Protein AF-A0A432SF28-F1 (afdb_monomer_lite)

Sequence (81 aa):
MTLKLAKQTKTAKQKTITLEEMEKELAKNNGQKIFYFDHDNPHKDMKAVIEHFEDEGYSVYFKEVRFGLDENDYLYEVHIL

Secondary structure (DSSP, 8-state):
-EEEBPPSSTTS---EEEHHHHHHHHHHTTT-EEEEEETTS-HHHHHHHHHHHHHTT--EEEEEEE-SSSTT-EEEEEEE-

Foldseek 3Di:
DWFWFDDPDPPDDTDIDDLVRVVVVCVVVVFKDKTKGAPPDDVVVVVVSCVVLVVVVWDWDWDWAADDPDPRRIIIIIITD

pLDDT: mean 83.64, std 6.26, range [61.91, 90.06]

Radius of gyration: 12.63 Å; chains: 1; bounding box: 35×24×29 Å

Structure (mmCIF, N/CA/C/O backbone):
data_AF-A0A432SF28-F1
#
_entry.id   AF-A0A432SF28-F1
#
loop_
_atom_site.group_PDB
_atom_site.id
_atom_site.type_symbol
_atom_site.label_atom_id
_atom_site.label_alt_id
_atom_site.label_comp_id
_atom_site.label_asym_id
_atom_site.label_entity_id
_atom_site.label_seq_id
_atom_site.pdbx_PDB_ins_code
_atom_site.Cartn_x
_atom_site.Cartn_y
_atom_site.Cartn_z
_atom_site.occupancy
_atom_site.B_iso_or_equiv
_atom_site.auth_seq_id
_atom_site.auth_comp_id
_atom_site.auth_asym_id
_atom_site.auth_atom_id
_atom_site.pdbx_PDB_model_num
ATOM 1 N N . MET A 1 1 ? 0.395 -6.312 10.561 1.00 67.19 1 MET A N 1
ATOM 2 C CA . MET A 1 1 ? 1.426 -6.453 9.507 1.00 67.19 1 MET A CA 1
ATOM 3 C C . MET A 1 1 ? 2.072 -5.090 9.300 1.00 67.19 1 MET A C 1
ATOM 5 O O . MET A 1 1 ? 1.389 -4.089 9.492 1.00 67.19 1 MET A O 1
ATOM 9 N N . THR A 1 2 ? 3.368 -5.039 8.996 1.00 79.06 2 THR A N 1
ATOM 10 C CA . THR A 1 2 ? 4.110 -3.786 8.765 1.00 79.06 2 THR A CA 1
ATOM 11 C C . THR A 1 2 ? 4.604 -3.759 7.328 1.00 79.06 2 THR A C 1
ATOM 13 O O . THR A 1 2 ? 5.420 -4.598 6.950 1.00 79.06 2 THR A O 1
ATOM 16 N N . LEU A 1 3 ? 4.125 -2.797 6.548 1.00 84.62 3 LEU A N 1
ATOM 17 C CA . LEU A 1 3 ? 4.407 -2.676 5.123 1.00 84.62 3 LEU A CA 1
ATOM 18 C C . LEU A 1 3 ? 5.462 -1.607 4.880 1.00 84.62 3 LEU A C 1
ATOM 20 O O . LEU A 1 3 ? 5.424 -0.535 5.479 1.00 84.62 3 LEU A O 1
ATOM 24 N N . LYS A 1 4 ? 6.408 -1.880 3.987 1.00 85.75 4 LYS A N 1
ATOM 25 C CA . LYS A 1 4 ? 7.483 -0.964 3.600 1.00 85.75 4 LYS A CA 1
ATOM 26 C C . LYS A 1 4 ? 6.995 -0.019 2.505 1.00 85.75 4 LYS A C 1
ATOM 28 O O . LYS A 1 4 ? 6.711 -0.451 1.393 1.00 85.75 4 LYS A O 1
ATOM 33 N N . LEU A 1 5 ? 6.933 1.275 2.793 1.00 86.12 5 LEU A N 1
ATOM 34 C CA . LEU A 1 5 ? 6.630 2.286 1.781 1.00 86.12 5 LEU A CA 1
ATOM 35 C C . LEU A 1 5 ? 7.832 2.505 0.858 1.00 86.12 5 LEU A C 1
ATOM 37 O O . LEU A 1 5 ? 8.979 2.480 1.306 1.00 86.12 5 LEU A O 1
ATOM 41 N N . ALA A 1 6 ? 7.577 2.768 -0.417 1.00 83.62 6 ALA A N 1
ATOM 42 C CA . ALA A 1 6 ? 8.618 3.082 -1.381 1.00 83.62 6 ALA A CA 1
ATOM 43 C C . ALA A 1 6 ? 9.394 4.340 -0.948 1.00 83.62 6 ALA A C 1
ATOM 45 O O . ALA A 1 6 ? 8.826 5.334 -0.476 1.00 83.62 6 ALA A O 1
ATOM 46 N N . LYS A 1 7 ? 10.720 4.310 -1.097 1.00 80.50 7 LYS A N 1
ATOM 47 C CA . LYS A 1 7 ? 11.571 5.464 -0.784 1.00 80.50 7 LYS A CA 1
ATOM 48 C C . LYS A 1 7 ? 11.470 6.497 -1.902 1.00 80.50 7 LYS A C 1
ATOM 50 O O . LYS A 1 7 ? 11.770 6.200 -3.050 1.00 80.50 7 LYS A O 1
ATOM 55 N N . GLN A 1 8 ? 11.145 7.741 -1.554 1.00 71.50 8 GLN A N 1
ATOM 56 C CA . GLN A 1 8 ? 11.128 8.844 -2.526 1.00 71.50 8 GLN A CA 1
ATOM 57 C C . GLN A 1 8 ? 12.534 9.291 -2.960 1.00 71.50 8 GLN A C 1
ATOM 59 O O . GLN A 1 8 ? 12.696 9.882 -4.022 1.00 71.50 8 GLN A O 1
ATOM 64 N N . THR A 1 9 ? 13.564 9.027 -2.150 1.00 65.38 9 THR A N 1
ATOM 65 C CA . THR A 1 9 ? 14.963 9.342 -2.473 1.00 65.38 9 THR A CA 1
ATOM 66 C C . THR A 1 9 ? 15.899 8.262 -1.932 1.00 65.38 9 THR A C 1
ATOM 68 O O . THR A 1 9 ? 15.599 7.621 -0.924 1.00 65.38 9 THR A O 1
ATOM 71 N N . LYS A 1 10 ? 17.071 8.075 -2.562 1.00 61.91 10 LYS A N 1
ATOM 72 C CA . LYS A 1 10 ? 18.080 7.079 -2.134 1.00 61.91 10 LYS A CA 1
ATOM 73 C C . LYS A 1 10 ? 18.553 7.273 -0.684 1.00 61.91 10 LYS A C 1
ATOM 75 O O . LYS A 1 10 ? 18.947 6.311 -0.035 1.00 61.91 10 LYS A O 1
ATOM 80 N N . THR A 1 11 ? 18.476 8.500 -0.171 1.00 65.00 11 THR A N 1
ATOM 81 C CA . THR A 1 11 ? 18.878 8.878 1.194 1.00 65.00 11 THR A CA 1
ATOM 82 C C . THR A 1 11 ? 17.722 8.840 2.200 1.00 65.00 11 THR A C 1
ATOM 84 O O . THR A 1 11 ? 17.949 9.004 3.399 1.00 65.00 11 THR A O 1
ATOM 87 N N . ALA A 1 12 ? 16.477 8.650 1.747 1.00 72.69 12 ALA A N 1
ATOM 88 C CA . ALA A 1 12 ? 15.325 8.586 2.635 1.00 72.69 12 ALA A CA 1
ATOM 89 C C . ALA A 1 12 ? 15.352 7.300 3.469 1.00 72.69 12 ALA A C 1
ATOM 91 O O . ALA A 1 12 ? 15.592 6.199 2.965 1.00 72.69 12 ALA A O 1
ATOM 92 N N . LYS A 1 13 ? 15.058 7.435 4.768 1.00 71.31 13 LYS A N 1
ATOM 93 C CA . LYS A 1 13 ? 14.852 6.275 5.638 1.00 71.31 13 LYS A CA 1
ATOM 94 C C . LYS A 1 13 ? 13.667 5.463 5.124 1.00 71.31 13 LYS A C 1
ATOM 96 O O . LYS A 1 13 ? 12.640 6.031 4.757 1.00 71.31 13 LYS A O 1
ATOM 101 N N . GLN A 1 14 ? 13.824 4.140 5.138 1.00 77.75 14 GLN A N 1
ATOM 102 C CA . GLN A 1 14 ? 12.739 3.206 4.866 1.00 77.75 14 GLN A CA 1
ATOM 103 C C . GLN A 1 14 ? 11.589 3.508 5.827 1.00 77.75 14 GLN A C 1
ATOM 105 O O . GLN A 1 14 ? 11.733 3.322 7.036 1.00 77.75 14 GLN A O 1
ATOM 110 N N . LYS A 1 15 ? 10.471 4.008 5.300 1.00 83.19 15 LYS A N 1
ATOM 111 C CA . LYS A 1 15 ? 9.257 4.177 6.092 1.00 83.19 15 LYS A CA 1
ATOM 112 C C . LYS A 1 15 ? 8.500 2.861 6.086 1.00 83.19 15 LYS A C 1
ATOM 114 O O . LYS A 1 15 ? 8.461 2.162 5.071 1.00 83.19 15 LYS A O 1
ATOM 119 N N . THR A 1 16 ? 7.939 2.526 7.234 1.00 85.25 16 THR A N 1
ATOM 120 C CA . THR A 1 16 ? 6.994 1.422 7.358 1.00 85.25 16 THR A CA 1
ATOM 121 C C . THR A 1 16 ? 5.670 1.989 7.830 1.00 85.25 16 THR A C 1
ATOM 123 O O . THR A 1 16 ? 5.667 3.001 8.528 1.00 85.25 16 THR A O 1
ATOM 126 N N . ILE A 1 17 ? 4.577 1.378 7.397 1.00 86.38 17 ILE A N 1
ATOM 127 C CA . ILE A 1 17 ? 3.215 1.759 7.751 1.00 86.38 17 ILE A CA 1
ATOM 128 C C . ILE A 1 17 ? 2.446 0.507 8.177 1.00 86.38 17 ILE A C 1
ATOM 130 O O . ILE A 1 17 ? 2.705 -0.594 7.682 1.00 86.38 17 ILE A O 1
ATOM 134 N N . THR A 1 18 ? 1.535 0.657 9.132 1.00 88.38 18 THR A N 1
ATOM 135 C CA . THR A 1 18 ? 0.594 -0.390 9.556 1.00 88.38 18 THR A CA 1
ATOM 136 C C . THR A 1 18 ? -0.786 -0.130 8.955 1.00 88.38 18 THR A C 1
ATOM 138 O O . THR A 1 18 ? -1.069 0.996 8.551 1.00 88.38 18 THR A O 1
ATOM 141 N N . LEU A 1 19 ? -1.660 -1.146 8.921 1.00 84.06 19 LEU A N 1
ATOM 142 C CA . LEU A 1 19 ? -3.046 -0.968 8.458 1.00 84.06 19 LEU A CA 1
ATOM 143 C C . LEU A 1 19 ? -3.759 0.163 9.219 1.00 84.06 19 LEU A C 1
ATOM 145 O O . LEU A 1 19 ? -4.284 1.069 8.589 1.00 84.06 19 LEU A O 1
ATOM 149 N N . GLU A 1 20 ? -3.631 0.199 10.548 1.00 85.56 20 GLU A N 1
ATOM 150 C CA . GLU A 1 20 ? -4.226 1.258 11.378 1.00 85.56 20 GLU A CA 1
ATOM 151 C C . GLU A 1 20 ? -3.755 2.671 10.989 1.00 85.56 20 GLU A C 1
ATOM 153 O O . GLU A 1 20 ? -4.494 3.651 11.103 1.00 85.56 20 GLU A O 1
ATOM 158 N N . GLU A 1 21 ? -2.496 2.817 10.565 1.00 87.50 21 GLU A N 1
ATOM 159 C CA . GLU A 1 21 ? -1.991 4.100 10.077 1.00 87.50 21 GLU A CA 1
ATOM 160 C C . GLU A 1 21 ? -2.499 4.418 8.669 1.00 87.50 21 GLU A C 1
ATOM 162 O O . GLU A 1 21 ? -2.777 5.583 8.387 1.00 87.50 21 GLU A O 1
ATOM 167 N N . MET A 1 22 ? -2.679 3.408 7.811 1.00 84.94 22 MET A N 1
ATOM 168 C CA . MET A 1 22 ? -3.305 3.579 6.497 1.00 84.94 22 MET A CA 1
ATOM 169 C C . MET A 1 22 ? -4.757 4.043 6.625 1.00 84.94 22 MET A C 1
ATOM 171 O O . MET A 1 22 ? -5.131 5.011 5.968 1.00 84.94 22 MET A O 1
ATOM 175 N N . GLU A 1 23 ? -5.541 3.425 7.511 1.00 84.25 23 GLU A N 1
ATOM 176 C CA . GLU A 1 23 ? -6.924 3.818 7.808 1.00 84.25 23 GLU A CA 1
ATOM 177 C C . GLU A 1 23 ? -6.997 5.265 8.312 1.00 84.25 23 GLU A C 1
ATOM 179 O O . GLU A 1 23 ? -7.777 6.074 7.811 1.00 84.25 23 GLU A O 1
ATOM 184 N N . LYS A 1 24 ? -6.120 5.652 9.251 1.00 87.00 24 LYS A N 1
ATOM 185 C CA . LYS A 1 24 ? -6.036 7.044 9.733 1.00 87.00 24 LYS A CA 1
ATOM 186 C C . LYS A 1 24 ? -5.682 8.023 8.618 1.00 87.00 24 LYS A C 1
ATOM 188 O O . LYS A 1 24 ? -6.212 9.132 8.570 1.00 87.00 24 LYS A O 1
ATOM 193 N N . GLU A 1 25 ? -4.748 7.646 7.754 1.00 85.81 25 GLU A N 1
ATOM 194 C CA . GLU A 1 25 ? -4.312 8.450 6.616 1.00 85.81 25 GLU A CA 1
ATOM 195 C C . GLU A 1 25 ? -5.410 8.582 5.545 1.00 85.81 25 GLU A C 1
ATOM 197 O O . GLU A 1 25 ? -5.509 9.643 4.927 1.00 85.81 25 GLU A O 1
ATOM 202 N N . LEU A 1 26 ? -6.238 7.551 5.351 1.00 85.38 26 LEU A N 1
ATOM 203 C CA . LEU A 1 26 ? -7.422 7.558 4.485 1.00 85.38 26 LEU A CA 1
ATOM 204 C C . LEU A 1 26 ? -8.544 8.418 5.054 1.00 85.38 26 LEU A C 1
ATOM 206 O O . LEU A 1 26 ? -9.060 9.290 4.356 1.00 85.38 26 LEU A O 1
ATOM 210 N N . ALA A 1 27 ? -8.862 8.246 6.338 1.00 83.56 27 ALA A N 1
ATOM 211 C CA . ALA A 1 27 ? -9.871 9.036 7.035 1.00 83.56 27 ALA A CA 1
ATOM 212 C C . ALA A 1 27 ? -9.547 10.539 6.996 1.00 83.56 27 ALA A C 1
ATOM 214 O O . ALA A 1 27 ? -10.438 11.367 6.820 1.00 83.56 27 ALA A O 1
ATOM 215 N N . LYS A 1 28 ? -8.260 10.906 7.093 1.00 84.25 28 LYS A N 1
ATOM 216 C CA . LYS A 1 28 ? -7.798 12.296 6.929 1.00 84.25 28 LYS A CA 1
ATOM 217 C C . LYS A 1 28 ? -7.950 12.837 5.508 1.00 84.25 28 LYS A C 1
ATOM 219 O O . LYS A 1 28 ? -8.101 14.043 5.348 1.00 84.25 28 LYS A O 1
ATOM 224 N N . ASN A 1 29 ? -7.877 11.975 4.499 1.00 78.06 29 ASN A N 1
ATOM 225 C CA . ASN A 1 29 ? -7.910 12.346 3.086 1.00 78.06 29 ASN A CA 1
ATOM 226 C C . ASN A 1 29 ? -9.284 12.086 2.435 1.00 78.06 29 ASN A C 1
ATOM 228 O O . ASN A 1 29 ? -9.361 11.874 1.228 1.00 78.06 29 ASN A O 1
ATOM 232 N N . ASN A 1 30 ? -10.377 12.119 3.206 1.00 76.62 30 ASN A N 1
ATOM 233 C CA . ASN A 1 30 ? -11.744 11.902 2.711 1.00 76.62 30 ASN A CA 1
ATOM 234 C C . ASN A 1 30 ? -11.950 10.541 2.007 1.00 76.62 30 ASN A C 1
ATOM 236 O O . ASN A 1 30 ? -12.710 10.462 1.046 1.00 76.62 30 ASN A O 1
ATOM 240 N N . GLY A 1 31 ? -11.273 9.482 2.462 1.00 75.75 31 GLY A N 1
ATOM 241 C CA . GLY A 1 31 ? -11.443 8.124 1.927 1.00 75.75 31 GLY A CA 1
ATOM 242 C C . GLY A 1 31 ? -10.652 7.825 0.653 1.00 75.75 31 GLY A C 1
ATOM 243 O O . GLY A 1 31 ? -10.693 6.702 0.177 1.00 75.75 31 GLY A O 1
ATOM 244 N N . GLN A 1 32 ? -9.876 8.787 0.140 1.00 81.12 32 GLN A N 1
ATOM 245 C C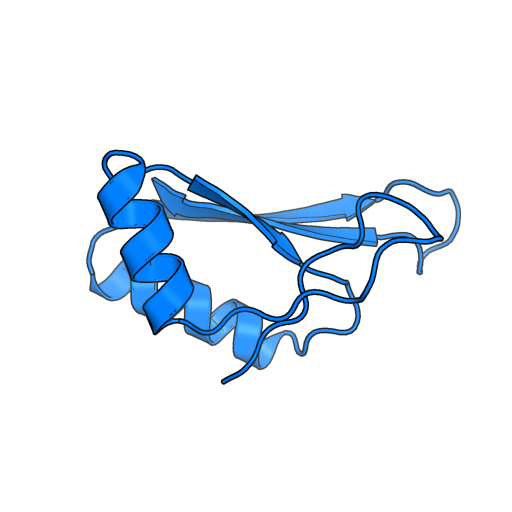A . GLN A 1 32 ? -9.048 8.601 -1.052 1.00 81.12 32 GLN A CA 1
ATOM 246 C C . GLN A 1 32 ? -7.563 8.771 -0.734 1.00 81.12 32 GLN A C 1
ATOM 248 O O . GLN A 1 32 ? -7.114 9.821 -0.261 1.00 81.12 32 GLN A O 1
ATOM 253 N N . LYS A 1 33 ? -6.751 7.748 -1.003 1.00 87.00 33 LYS A N 1
ATOM 254 C CA . LYS A 1 33 ? -5.300 7.858 -0.840 1.00 87.00 33 LYS A CA 1
ATOM 255 C C . LYS A 1 33 ? -4.530 6.876 -1.701 1.00 87.00 33 LYS A C 1
ATOM 257 O O . LYS A 1 33 ? -4.944 5.751 -1.946 1.00 87.00 33 LYS A O 1
ATOM 262 N N . ILE A 1 34 ? -3.358 7.337 -2.115 1.00 87.25 34 ILE A N 1
ATOM 263 C CA . ILE A 1 34 ? -2.414 6.595 -2.935 1.00 87.25 34 ILE A CA 1
ATOM 264 C C . ILE A 1 34 ? -1.231 6.209 -2.058 1.00 87.25 34 ILE A C 1
ATOM 266 O O . ILE A 1 34 ? -0.566 7.080 -1.489 1.00 87.25 34 ILE A O 1
ATOM 270 N N . PHE A 1 35 ? -0.953 4.915 -1.975 1.00 88.19 35 PHE A N 1
ATOM 271 C CA . PHE A 1 35 ? 0.202 4.367 -1.287 1.00 88.19 35 PHE A CA 1
ATOM 272 C C . PHE A 1 35 ? 1.143 3.717 -2.294 1.00 88.19 35 PHE A C 1
ATOM 274 O O . PHE A 1 35 ? 0.737 2.904 -3.120 1.00 88.19 35 PHE A O 1
ATOM 281 N N . TYR A 1 36 ? 2.422 4.064 -2.194 1.00 88.56 36 TYR A N 1
ATOM 282 C CA . TYR A 1 36 ? 3.483 3.428 -2.962 1.00 88.56 36 TYR A CA 1
ATOM 283 C C . TYR A 1 36 ? 4.265 2.519 -2.020 1.00 88.56 36 TYR A C 1
ATOM 285 O O . TYR A 1 36 ? 4.849 2.996 -1.043 1.00 88.56 36 TYR A O 1
ATOM 293 N N . PHE A 1 37 ? 4.272 1.223 -2.298 1.00 88.94 37 PHE A N 1
ATOM 294 C CA . PHE A 1 37 ? 4.979 0.205 -1.535 1.00 88.94 37 PHE A CA 1
ATOM 295 C C . PHE A 1 37 ? 6.196 -0.297 -2.300 1.00 88.94 37 PHE A C 1
ATOM 297 O O . PHE A 1 37 ? 6.217 -0.351 -3.526 1.00 88.94 37 PHE A O 1
ATOM 304 N N . ASP A 1 38 ? 7.224 -0.665 -1.549 1.00 86.69 38 ASP A N 1
ATOM 305 C CA . ASP A 1 38 ? 8.433 -1.255 -2.110 1.00 86.69 38 ASP A CA 1
ATOM 306 C C . ASP A 1 38 ? 8.158 -2.672 -2.651 1.00 86.69 38 ASP A C 1
ATOM 308 O O . ASP A 1 38 ? 7.343 -3.401 -2.075 1.00 86.69 38 ASP A O 1
ATOM 312 N N . HIS A 1 39 ? 8.840 -3.079 -3.725 1.00 84.38 39 HIS A N 1
ATOM 313 C CA . HIS A 1 39 ? 8.731 -4.437 -4.273 1.00 84.38 39 HIS A CA 1
ATOM 314 C C . HIS A 1 39 ? 9.140 -5.539 -3.282 1.00 84.38 39 HIS A C 1
ATOM 316 O O . HIS A 1 39 ? 8.679 -6.671 -3.397 1.00 84.38 39 HIS A O 1
ATOM 322 N N . ASP A 1 40 ? 9.951 -5.197 -2.275 1.00 84.50 40 ASP A N 1
ATOM 323 C CA . ASP A 1 40 ? 10.403 -6.100 -1.212 1.00 84.50 40 ASP A CA 1
ATOM 324 C C . ASP A 1 40 ? 9.258 -6.549 -0.277 1.00 84.50 40 ASP A C 1
ATOM 326 O O . ASP A 1 40 ? 9.436 -7.433 0.563 1.00 84.50 40 ASP A O 1
ATOM 330 N N . ASN A 1 41 ? 8.064 -5.951 -0.392 1.00 84.81 41 ASN A N 1
ATOM 331 C CA . ASN A 1 41 ? 6.905 -6.400 0.371 1.00 84.81 41 ASN A CA 1
ATOM 332 C C . ASN A 1 41 ? 6.360 -7.736 -0.151 1.00 84.81 41 ASN A C 1
ATOM 334 O O . ASN A 1 41 ? 6.197 -7.909 -1.361 1.00 84.81 41 ASN A O 1
ATOM 338 N N . PRO A 1 42 ? 5.958 -8.656 0.743 1.00 8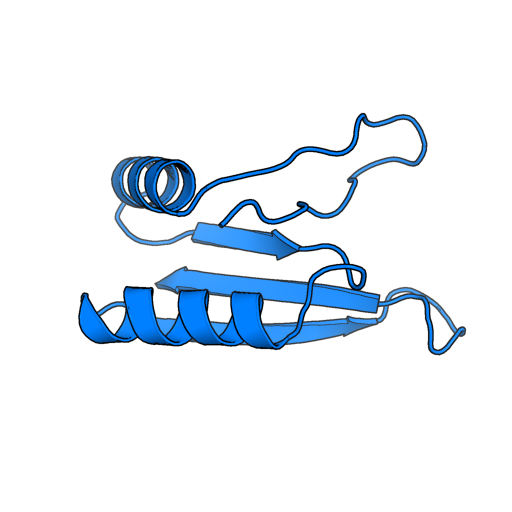5.75 42 PRO A N 1
ATOM 339 C CA . PRO A 1 42 ? 5.323 -9.894 0.324 1.00 85.75 42 PRO A CA 1
ATOM 340 C C . PRO A 1 42 ? 3.985 -9.608 -0.368 1.00 85.75 42 PRO A C 1
ATOM 342 O O . PRO A 1 42 ? 3.125 -8.914 0.178 1.00 85.75 42 PRO A O 1
ATOM 345 N N . HIS A 1 43 ? 3.747 -10.229 -1.526 1.00 82.69 43 HIS A N 1
ATOM 346 C CA . HIS A 1 43 ? 2.454 -10.135 -2.216 1.00 82.69 43 HIS A CA 1
ATOM 347 C C . HIS A 1 43 ? 1.264 -10.545 -1.341 1.00 82.69 43 HIS A C 1
ATOM 349 O O . HIS A 1 43 ? 0.169 -10.016 -1.505 1.00 82.69 43 HIS A O 1
ATOM 355 N N . LYS A 1 44 ? 1.464 -11.476 -0.400 1.00 87.12 44 LYS A N 1
ATOM 356 C CA . LYS A 1 44 ? 0.413 -11.900 0.532 1.00 87.12 44 LYS A CA 1
ATOM 357 C C . LYS A 1 44 ? -0.079 -10.738 1.399 1.00 87.12 44 LYS A C 1
ATOM 359 O O . LYS A 1 44 ? -1.282 -10.621 1.606 1.00 87.12 44 LYS A O 1
ATOM 364 N N . ASP A 1 45 ? 0.828 -9.883 1.871 1.00 87.38 45 ASP A N 1
ATOM 365 C CA . ASP A 1 45 ? 0.466 -8.705 2.658 1.00 87.38 45 ASP A CA 1
ATOM 366 C C . ASP A 1 45 ? -0.228 -7.645 1.786 1.00 87.38 45 ASP A C 1
ATOM 368 O O . ASP A 1 45 ? -1.207 -7.055 2.227 1.00 87.38 45 ASP A O 1
ATOM 372 N N . MET A 1 46 ? 0.204 -7.449 0.530 1.00 86.31 46 MET A N 1
ATOM 373 C CA . MET A 1 46 ? -0.501 -6.568 -0.424 1.00 86.31 46 MET A CA 1
ATOM 374 C C . MET A 1 46 ? -1.933 -7.041 -0.680 1.00 86.31 46 MET A C 1
ATOM 376 O O . MET A 1 46 ? -2.861 -6.238 -0.679 1.00 86.31 46 MET A O 1
ATOM 380 N N . LYS A 1 47 ? -2.129 -8.352 -0.846 1.00 87.56 47 LYS A N 1
ATOM 381 C CA . LYS A 1 47 ? -3.461 -8.929 -1.018 1.00 87.56 47 LYS A CA 1
ATOM 382 C C . LYS A 1 47 ? -4.330 -8.736 0.225 1.00 87.56 47 LYS A C 1
ATOM 384 O O . LYS A 1 47 ? -5.475 -8.331 0.091 1.00 87.56 47 LYS A O 1
ATOM 389 N N . ALA A 1 48 ? -3.764 -8.934 1.417 1.00 89.50 48 ALA A N 1
ATOM 390 C CA . ALA A 1 48 ? -4.476 -8.706 2.672 1.00 89.50 48 ALA A CA 1
ATOM 391 C C . ALA A 1 48 ? -4.928 -7.244 2.836 1.00 89.50 48 ALA A C 1
ATOM 393 O O . ALA A 1 48 ? -6.008 -7.001 3.360 1.00 89.50 48 ALA A O 1
ATOM 394 N N . VAL A 1 49 ? -4.126 -6.278 2.373 1.00 87.00 49 VAL A N 1
ATOM 395 C CA . VAL A 1 49 ? -4.509 -4.856 2.333 1.00 87.00 49 VAL A CA 1
ATOM 396 C C . VAL A 1 49 ? -5.699 -4.637 1.409 1.00 87.00 49 VAL A C 1
ATOM 398 O O . VAL A 1 49 ? -6.660 -3.994 1.813 1.00 87.00 49 VAL A O 1
ATOM 401 N N . ILE A 1 50 ? -5.638 -5.176 0.189 1.00 88.44 50 ILE A N 1
ATOM 402 C CA . ILE A 1 50 ? -6.723 -5.062 -0.793 1.00 88.44 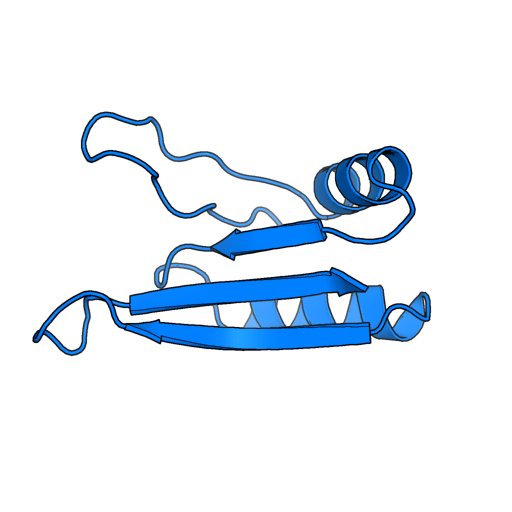50 ILE A CA 1
ATOM 403 C C . ILE A 1 50 ? -8.016 -5.637 -0.206 1.00 88.44 50 ILE A C 1
ATOM 405 O O . ILE A 1 50 ? -9.003 -4.920 -0.118 1.00 88.44 50 ILE A O 1
ATOM 409 N N . GLU A 1 51 ? -7.973 -6.878 0.286 1.00 90.06 51 GLU A N 1
ATOM 410 C CA . GLU A 1 51 ? -9.138 -7.563 0.859 1.00 90.06 51 GLU A CA 1
ATOM 411 C C . GLU A 1 51 ? -9.713 -6.813 2.070 1.00 90.06 51 GLU A C 1
ATOM 413 O O . GLU A 1 51 ? -10.926 -6.728 2.211 1.00 90.06 51 GLU A O 1
ATOM 418 N N . HIS A 1 52 ? -8.862 -6.239 2.927 1.00 89.88 52 HIS A N 1
ATOM 419 C CA . HIS A 1 52 ? -9.312 -5.474 4.089 1.00 89.88 52 HIS A CA 1
ATOM 420 C C . HIS A 1 52 ? -10.089 -4.214 3.695 1.00 89.88 52 HIS A C 1
ATOM 422 O O . HIS A 1 52 ? -11.188 -3.991 4.191 1.00 89.88 52 HIS A O 1
ATOM 428 N N . PHE A 1 53 ? -9.539 -3.409 2.785 1.00 87.62 53 PHE A N 1
ATOM 429 C CA . PHE A 1 53 ? -10.182 -2.165 2.360 1.00 87.62 53 PHE A CA 1
ATOM 430 C C . PHE A 1 53 ? -11.398 -2.413 1.454 1.00 87.62 53 PHE A C 1
ATOM 432 O O . PHE A 1 53 ? -12.362 -1.654 1.526 1.00 87.62 53 PHE A O 1
ATOM 439 N N . GLU A 1 54 ? -11.401 -3.483 0.651 1.00 87.88 54 GLU A N 1
ATOM 440 C CA . GLU A 1 54 ? -12.592 -3.905 -0.100 1.00 87.88 54 GLU A CA 1
ATOM 441 C C . GLU A 1 54 ? -13.733 -4.361 0.826 1.00 87.88 54 GLU A C 1
ATOM 443 O O . GLU A 1 54 ? -14.888 -4.023 0.566 1.00 87.88 54 GLU A O 1
ATOM 448 N N . ASP A 1 55 ? -13.434 -5.073 1.922 1.00 89.81 55 ASP A N 1
ATOM 449 C CA . ASP A 1 55 ? -14.435 -5.481 2.927 1.00 89.81 55 ASP A CA 1
ATOM 450 C C . ASP A 1 55 ? -15.033 -4.271 3.668 1.00 89.81 55 ASP A C 1
ATOM 452 O O . ASP A 1 55 ? -16.230 -4.234 3.955 1.00 89.81 55 ASP A O 1
ATOM 456 N N . GLU A 1 56 ? -14.230 -3.225 3.884 1.00 85.94 56 GLU A N 1
ATOM 457 C CA . GLU A 1 56 ? -14.698 -1.932 4.399 1.00 85.94 56 GLU A CA 1
ATOM 458 C C . GLU A 1 56 ? -15.512 -1.106 3.380 1.00 85.94 56 GLU A C 1
ATOM 460 O O . GLU A 1 56 ? -16.118 -0.095 3.743 1.00 85.94 56 GLU A O 1
ATOM 465 N N . GLY A 1 57 ? -15.570 -1.535 2.114 1.00 85.56 57 GLY A N 1
ATOM 466 C CA . GLY A 1 57 ? -16.344 -0.891 1.051 1.00 85.56 57 GLY A CA 1
ATOM 467 C C . GLY A 1 57 ? -15.576 0.140 0.221 1.00 85.56 57 GLY A C 1
ATOM 468 O O . GLY A 1 57 ? -16.199 0.866 -0.557 1.00 85.56 57 GLY A O 1
ATOM 469 N N . TYR A 1 58 ? -14.250 0.205 0.352 1.00 87.50 58 TYR A N 1
ATOM 470 C CA . TYR A 1 58 ? -13.395 1.029 -0.502 1.00 87.50 58 TYR A CA 1
ATOM 471 C C . TYR A 1 58 ? -13.028 0.301 -1.796 1.00 87.50 58 TYR A C 1
ATOM 473 O O . TYR A 1 58 ? -12.884 -0.918 -1.848 1.00 87.50 58 TYR A O 1
ATOM 481 N N . SER A 1 59 ? -12.819 1.065 -2.863 1.00 87.06 59 SER A N 1
ATOM 482 C CA . SER A 1 59 ? -12.305 0.548 -4.128 1.00 87.06 59 SER A CA 1
ATOM 483 C C . SER A 1 59 ? -10.783 0.589 -4.133 1.00 87.06 59 SER A C 1
ATOM 485 O O . SER A 1 59 ? -10.184 1.666 -4.154 1.00 87.06 59 SER A O 1
ATOM 487 N N . VAL A 1 60 ? -10.145 -0.581 -4.163 1.00 89.56 60 VAL A N 1
ATOM 488 C CA . VAL A 1 60 ? -8.683 -0.687 -4.165 1.00 89.56 60 VAL A CA 1
ATOM 489 C C . VAL A 1 60 ? -8.163 -1.042 -5.556 1.00 89.56 60 VAL A C 1
ATOM 491 O O . VAL A 1 60 ? -8.449 -2.100 -6.104 1.00 89.56 60 VAL A O 1
ATOM 494 N N . TYR A 1 61 ? -7.331 -0.174 -6.119 1.00 88.75 61 TYR A N 1
ATOM 495 C CA . TYR A 1 61 ? -6.619 -0.396 -7.369 1.00 88.75 61 TYR A CA 1
ATOM 496 C C . TYR A 1 61 ? -5.157 -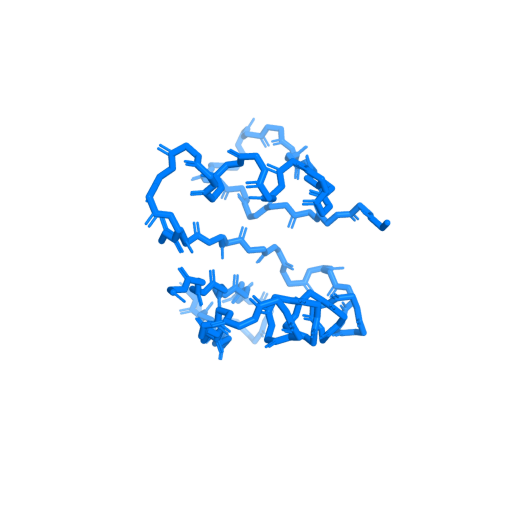0.694 -7.069 1.00 88.75 61 TYR A C 1
ATOM 498 O O . TYR A 1 61 ? -4.424 0.165 -6.583 1.00 88.75 61 TYR A O 1
ATOM 506 N N . PHE A 1 62 ? -4.727 -1.908 -7.387 1.00 89.31 62 PHE A N 1
ATOM 507 C CA . PHE A 1 62 ? -3.342 -2.339 -7.257 1.00 89.31 62 PHE A CA 1
ATOM 508 C C . PHE A 1 62 ? -2.689 -2.432 -8.635 1.00 89.31 62 PHE A C 1
ATOM 510 O O . PHE A 1 62 ? -3.231 -3.066 -9.543 1.00 89.31 62 PHE A O 1
ATOM 517 N N . LYS A 1 63 ? -1.509 -1.829 -8.791 1.00 88.44 63 LYS A N 1
ATOM 518 C CA . LYS A 1 63 ? -0.692 -1.971 -9.998 1.00 88.44 63 LYS A CA 1
ATOM 519 C C . LYS A 1 63 ? 0.797 -2.012 -9.679 1.00 88.44 63 LYS A C 1
ATOM 521 O O . LYS A 1 63 ? 1.266 -1.415 -8.714 1.00 88.44 63 LYS A O 1
ATOM 526 N N . GLU A 1 64 ? 1.551 -2.666 -10.547 1.00 88.25 64 GLU A N 1
ATOM 527 C CA . GLU A 1 64 ? 3.011 -2.673 -10.507 1.00 88.25 64 GLU A CA 1
ATOM 528 C C . GLU A 1 64 ? 3.545 -1.554 -11.403 1.00 88.25 64 GLU A C 1
ATOM 530 O O . GLU A 1 64 ? 3.286 -1.518 -12.608 1.00 88.25 64 GLU A O 1
ATOM 535 N N . VAL A 1 65 ? 4.284 -0.616 -10.820 1.00 87.31 65 VAL A N 1
ATOM 536 C CA . VAL A 1 65 ? 4.886 0.512 -11.532 1.00 87.31 65 VAL A CA 1
ATOM 537 C C . VAL A 1 65 ? 6.363 0.230 -11.72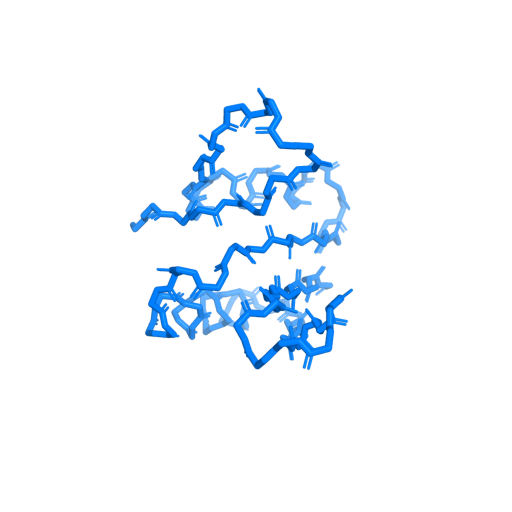5 1.00 87.31 65 VAL A C 1
ATOM 539 O O . VAL A 1 65 ? 7.134 0.247 -10.770 1.00 87.31 65 VAL A O 1
ATOM 542 N N . ARG A 1 66 ? 6.761 -0.008 -12.974 1.00 85.19 66 ARG A N 1
ATOM 543 C CA . ARG A 1 66 ? 8.167 -0.162 -13.359 1.00 85.19 66 ARG A CA 1
ATOM 544 C C . ARG A 1 66 ? 8.762 1.206 -13.666 1.00 85.19 66 ARG A C 1
ATOM 546 O O . ARG A 1 66 ? 8.172 1.971 -14.427 1.00 85.19 66 ARG A O 1
ATOM 553 N N . PHE A 1 67 ? 9.908 1.516 -13.072 1.00 79.94 67 PHE A N 1
ATOM 554 C CA . PHE A 1 67 ? 10.596 2.802 -13.247 1.00 79.94 67 PHE A CA 1
ATOM 555 C C . PHE A 1 67 ? 12.000 2.662 -13.853 1.00 79.94 67 PHE A C 1
ATOM 557 O O . PHE A 1 67 ? 12.634 3.677 -14.143 1.00 79.94 67 PHE A O 1
ATOM 564 N N . GLY A 1 68 ? 12.471 1.432 -14.077 1.00 76.50 68 GLY A N 1
ATOM 565 C CA . GLY A 1 68 ? 13.751 1.129 -14.714 1.00 76.50 68 GLY A CA 1
ATOM 566 C C . GLY A 1 68 ? 13.626 0.138 -15.871 1.00 76.50 68 GLY A C 1
ATOM 567 O O . GLY A 1 68 ? 12.545 -0.366 -16.179 1.00 76.50 68 GLY A O 1
ATOM 568 N N . LEU A 1 69 ? 14.757 -0.106 -16.536 1.00 78.19 69 LEU A N 1
ATOM 569 C CA . LEU A 1 69 ? 14.889 -1.147 -17.563 1.00 78.19 69 LEU A CA 1
ATOM 570 C C . LEU A 1 69 ? 15.106 -2.534 -16.940 1.00 78.19 69 LEU A C 1
ATOM 572 O O . LEU A 1 69 ? 14.863 -3.538 -17.606 1.00 78.19 69 LEU A O 1
ATOM 576 N N . ASP A 1 70 ? 15.553 -2.584 -15.683 1.00 79.31 70 ASP A N 1
ATOM 577 C CA . ASP A 1 70 ? 15.728 -3.814 -14.922 1.00 79.31 70 ASP A CA 1
ATOM 578 C C . ASP A 1 70 ? 14.383 -4.372 -14.443 1.00 79.31 70 ASP A C 1
ATOM 580 O O . ASP A 1 70 ? 13.508 -3.645 -13.970 1.00 79.31 70 ASP A O 1
ATOM 584 N N . GLU A 1 71 ? 14.237 -5.698 -14.490 1.00 74.25 71 GLU A N 1
ATOM 585 C CA . GLU A 1 71 ? 13.030 -6.394 -14.016 1.00 74.25 71 GLU A CA 1
ATOM 586 C C . GLU A 1 71 ? 12.785 -6.220 -12.510 1.00 74.25 71 GLU A C 1
ATOM 588 O O . GLU A 1 71 ? 11.668 -6.425 -12.044 1.00 74.25 71 GLU A O 1
ATOM 593 N N . ASN A 1 72 ? 13.810 -5.806 -11.759 1.00 74.75 72 ASN A N 1
ATOM 594 C CA . ASN A 1 72 ? 13.726 -5.534 -10.325 1.00 74.75 72 ASN A CA 1
ATOM 595 C C . ASN A 1 72 ? 13.407 -4.063 -10.002 1.00 74.75 72 ASN A C 1
ATOM 597 O O . ASN A 1 72 ? 13.121 -3.749 -8.851 1.00 74.75 72 ASN A O 1
ATOM 601 N N . ASP A 1 73 ? 13.418 -3.159 -10.987 1.00 81.00 73 ASP A N 1
ATOM 602 C CA . ASP A 1 73 ? 13.111 -1.738 -10.778 1.00 81.00 73 ASP A CA 1
ATOM 603 C C . ASP A 1 73 ? 11.604 -1.481 -10.896 1.00 81.00 73 ASP A C 1
ATOM 605 O O . ASP A 1 73 ? 11.108 -0.831 -11.827 1.00 81.00 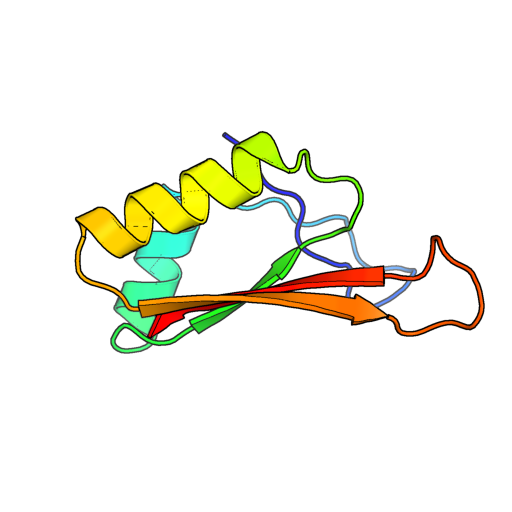73 ASP A O 1
ATOM 609 N N . TYR A 1 74 ? 10.859 -2.016 -9.930 1.00 83.25 74 TYR A N 1
ATOM 610 C CA . TYR A 1 74 ? 9.425 -1.797 -9.811 1.00 83.25 74 TYR A CA 1
ATOM 611 C C . TYR A 1 74 ? 8.993 -1.510 -8.376 1.00 83.25 74 TYR A C 1
ATOM 613 O O . TYR A 1 74 ? 9.730 -1.702 -7.412 1.00 83.25 74 TYR A O 1
ATOM 621 N N . LEU A 1 75 ? 7.789 -0.971 -8.244 1.00 88.44 75 LEU A N 1
ATOM 622 C CA . LEU A 1 75 ? 7.126 -0.704 -6.976 1.00 88.44 75 LEU A CA 1
ATOM 623 C C . LEU A 1 75 ? 5.647 -1.054 -7.102 1.00 88.44 75 LEU A C 1
ATOM 625 O O . LEU A 1 75 ? 5.107 -1.107 -8.208 1.00 88.44 75 LEU A O 1
ATOM 629 N N . TYR A 1 76 ? 4.982 -1.261 -5.976 1.00 89.19 76 TYR A N 1
ATOM 630 C CA . TYR A 1 76 ? 3.537 -1.439 -5.959 1.00 89.19 76 TYR A CA 1
ATOM 631 C C . TYR A 1 76 ? 2.862 -0.097 -5.715 1.00 89.19 76 TYR A C 1
ATOM 633 O O . TYR A 1 76 ? 3.197 0.618 -4.774 1.00 89.19 76 TYR A O 1
ATOM 641 N N . GLU A 1 77 ? 1.890 0.245 -6.544 1.00 89.12 77 GLU A N 1
ATOM 642 C CA . GLU A 1 77 ? 0.990 1.365 -6.322 1.00 89.12 77 GLU A CA 1
ATOM 643 C C . GLU A 1 77 ? -0.378 0.811 -5.925 1.00 89.12 77 GLU A C 1
ATOM 645 O O . GLU A 1 77 ? -0.969 0.001 -6.638 1.00 89.12 77 GLU A O 1
ATOM 650 N N . VAL A 1 78 ? -0.858 1.252 -4.766 1.00 89.50 78 VAL A N 1
ATOM 651 C CA . VAL A 1 78 ? -2.164 0.920 -4.202 1.00 89.50 78 VAL A CA 1
ATOM 652 C C . VAL A 1 78 ? -2.953 2.216 -4.077 1.00 89.50 78 VAL A C 1
ATOM 654 O O . VAL A 1 78 ? -2.637 3.078 -3.259 1.00 89.50 78 VAL A O 1
ATOM 657 N N . HIS A 1 79 ? -3.973 2.366 -4.906 1.00 89.38 79 HIS A N 1
ATOM 658 C CA . HIS A 1 79 ? -4.943 3.452 -4.852 1.00 89.38 79 HIS A CA 1
ATOM 659 C C . HIS A 1 79 ? -6.182 2.967 -4.118 1.00 89.38 79 HIS A C 1
ATOM 661 O O . HIS A 1 79 ? -6.808 2.017 -4.562 1.00 89.38 79 HIS A O 1
ATOM 667 N N . ILE A 1 80 ? -6.550 3.631 -3.033 1.00 88.62 80 ILE A N 1
ATOM 668 C CA . ILE A 1 80 ? -7.772 3.347 -2.281 1.00 88.62 80 ILE A CA 1
ATOM 669 C C . ILE A 1 80 ? -8.705 4.543 -2.488 1.00 88.62 80 ILE A C 1
ATOM 671 O O . ILE A 1 80 ? -8.246 5.686 -2.378 1.00 88.62 80 ILE A O 1
ATOM 675 N N . LEU A 1 81 ? -9.957 4.273 -2.863 1.00 84.12 81 LEU A N 1
ATOM 676 C CA . LEU A 1 81 ? -10.988 5.236 -3.272 1.00 84.12 81 LEU A CA 1
ATOM 677 C C . LEU A 1 81 ? -12.323 4.972 -2.574 1.00 84.12 81 LEU A C 1
ATOM 679 O O . LEU A 1 81 ? -12.653 3.779 -2.388 1.00 84.12 81 LEU A O 1
#